Protein AF-A0A4R3MRM7-F1 (afdb_monomer_lite)

pLDDT: mean 86.13, std 12.61, range [32.09, 97.5]

Secondary structure (DSSP, 8-state):
-PPPPPPHHHHHHHHHHGGG----PPPHHHHHHHHHHHS-EEEPPTT-TTTHHHHHHHHHHHHHHGGGSSSPPPGGG--EEEEEE--STTTHHHHHHHTTT-TTPPEEEEEETTTTEEEES-HHHHHHHHHHH---HHHHHHT-HHHHHHHHHHHHHHHTT-

Organism: NCBI:txid682400

Foldseek 3Di:
DDDDDDDPVLVVLCVVPLVPDDFDADAPVVLVVVDVVQFDKDWDDCPDPVCVVVQLVLLVVLQVVCVPPPDGDDSVPWDKTKIWGDDDPSCVVLVVQCPVPDPDDTWMWIAGRPSRDIDIPRPLVVLVSLLNSGDHPCCSVVVDPSVSSNSVSVVVVVVVVD

Sequence (162 aa):
MKERKKNEYEVYLLNKYKNKISSNKKGISEILKYLELKFSLKEIDNHSTKYKRIVENTKMNALNCEKNKIKKKSYSELNIIPYEVIQDISSEKYYQSMISNSNNELIYIIIETHTEYIYCNCDMLLKELYVYQGITNFDIENATTNLFFYLRLVDELKKESF

Structure (mmCIF, N/CA/C/O backbone):
data_AF-A0A4R3MRM7-F1
#
_entry.id   AF-A0A4R3MRM7-F1
#
loop_
_atom_site.group_PDB
_atom_site.id
_atom_site.type_symbol
_atom_site.label_atom_id
_atom_site.label_alt_id
_atom_site.label_comp_id
_atom_site.label_asym_id
_atom_site.label_entity_id
_atom_site.label_seq_id
_atom_site.pdbx_PDB_ins_code
_atom_site.Cartn_x
_atom_site.Cartn_y
_atom_site.Cartn_z
_atom_site.occupancy
_atom_site.B_iso_or_equiv
_atom_site.auth_seq_id
_atom_site.auth_comp_id
_atom_site.auth_asym_id
_atom_site.auth_atom_id
_atom_site.pdbx_PDB_model_num
ATOM 1 N N . MET A 1 1 ? -4.794 8.414 30.855 1.00 41.59 1 MET A N 1
ATOM 2 C CA . MET A 1 1 ? -4.776 8.686 29.400 1.00 41.59 1 MET A CA 1
ATOM 3 C C . MET A 1 1 ? -6.135 9.280 29.039 1.00 41.59 1 MET A C 1
ATOM 5 O O . MET A 1 1 ? -7.127 8.628 29.325 1.00 41.59 1 MET A O 1
ATOM 9 N N . LYS A 1 2 ? -6.220 10.536 28.568 1.00 45.81 2 LYS A N 1
ATOM 10 C CA . LYS A 1 2 ? -7.512 11.156 28.202 1.00 45.81 2 LYS A CA 1
ATOM 11 C C . LYS A 1 2 ? -7.992 10.561 26.879 1.00 45.81 2 LYS A C 1
ATOM 13 O O . LYS A 1 2 ? -7.234 10.545 25.913 1.00 45.81 2 LYS A O 1
ATOM 18 N N . GLU A 1 3 ? -9.227 10.079 26.844 1.00 57.75 3 GLU A N 1
ATOM 19 C CA . GLU A 1 3 ? -9.846 9.545 25.634 1.00 57.75 3 GLU A CA 1
ATOM 20 C C . GLU A 1 3 ? -10.045 10.684 24.618 1.00 57.75 3 GLU A C 1
ATOM 22 O O . GLU A 1 3 ? -10.650 11.714 24.927 1.00 57.75 3 GLU A O 1
ATOM 27 N N . ARG A 1 4 ? -9.471 10.552 23.415 1.00 77.38 4 ARG A N 1
ATOM 28 C CA . ARG A 1 4 ? -9.629 11.554 22.352 1.00 77.38 4 ARG A CA 1
ATOM 29 C C . ARG A 1 4 ? -11.080 11.540 21.877 1.00 77.38 4 ARG A C 1
ATOM 31 O O . ARG A 1 4 ? -11.580 10.501 21.448 1.00 77.38 4 ARG A O 1
ATOM 38 N N . LYS A 1 5 ? -11.739 12.702 21.884 1.00 78.31 5 LYS A N 1
ATOM 39 C CA . LYS A 1 5 ? -13.073 12.851 21.291 1.00 78.31 5 LYS A CA 1
ATOM 40 C C . LYS A 1 5 ? -12.984 12.597 19.780 1.00 78.31 5 LYS A C 1
ATOM 42 O O . LYS A 1 5 ? -12.175 13.226 19.095 1.00 78.31 5 LYS A O 1
ATOM 47 N N . LYS A 1 6 ? -13.781 11.649 19.281 1.00 82.00 6 LYS A N 1
ATOM 48 C CA . LYS A 1 6 ? -13.869 11.326 17.849 1.00 82.00 6 LYS A CA 1
ATOM 49 C C . LYS A 1 6 ? -14.589 12.456 17.109 1.00 82.00 6 LYS A C 1
ATOM 51 O O . LYS A 1 6 ? -15.5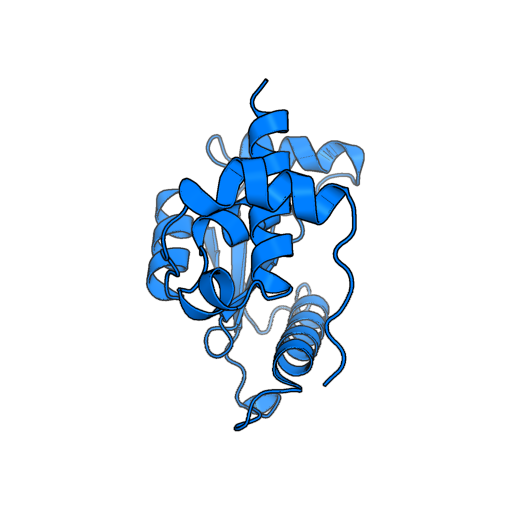27 13.034 17.661 1.00 82.00 6 LYS A O 1
ATOM 56 N N . ASN A 1 7 ? -14.149 12.779 15.894 1.00 89.88 7 ASN A N 1
ATOM 57 C CA . ASN A 1 7 ? -14.849 13.756 15.053 1.00 89.88 7 ASN A CA 1
ATOM 58 C C . ASN A 1 7 ? -16.075 13.119 14.365 1.00 89.88 7 ASN A C 1
ATOM 60 O O . ASN A 1 7 ? -16.236 11.897 14.366 1.00 89.88 7 ASN A O 1
ATOM 64 N N . GLU A 1 8 ? -16.952 13.940 13.786 1.00 93.62 8 GLU A N 1
ATOM 65 C CA . GLU A 1 8 ? -18.198 13.472 13.156 1.00 93.62 8 GLU A CA 1
ATOM 66 C C . GLU A 1 8 ? -17.950 12.465 12.025 1.00 93.62 8 GLU A C 1
ATOM 68 O O . GLU A 1 8 ? -18.666 11.469 11.905 1.00 93.62 8 GLU A O 1
ATOM 73 N N . TYR A 1 9 ? -16.890 12.669 11.240 1.00 92.81 9 TYR A N 1
ATOM 74 C CA . TYR A 1 9 ? -16.536 11.773 10.144 1.00 92.81 9 TYR A CA 1
ATOM 75 C C . TYR A 1 9 ? -16.044 10.407 10.645 1.00 92.81 9 TYR A C 1
ATOM 77 O O . TYR A 1 9 ? -16.416 9.367 10.107 1.00 92.81 9 TYR A O 1
ATOM 85 N N . GLU A 1 10 ? -15.274 10.374 11.730 1.00 93.81 10 GLU A N 1
ATOM 86 C CA . GLU A 1 10 ? -14.852 9.134 12.387 1.00 93.81 10 GLU A CA 1
ATOM 87 C C . GLU A 1 10 ? -16.048 8.339 12.929 1.00 93.81 10 GLU A C 1
ATOM 89 O O . GLU A 1 10 ? -16.086 7.114 12.800 1.00 93.81 10 GLU A O 1
ATOM 94 N N . VAL A 1 11 ? -17.046 9.024 13.498 1.00 94.38 11 VAL A N 1
ATOM 95 C CA . VAL A 1 11 ? -18.299 8.396 13.951 1.00 94.38 11 VAL A CA 1
ATOM 96 C C . VAL A 1 11 ? -19.073 7.813 12.767 1.00 94.38 11 VAL A C 1
ATOM 98 O O . VAL A 1 11 ? -19.509 6.661 12.828 1.00 94.38 11 VAL A O 1
ATOM 101 N N . TYR A 1 12 ? -19.190 8.565 11.669 1.00 95.81 12 TYR A N 1
ATOM 102 C CA . TYR A 1 12 ? -19.799 8.091 10.425 1.00 95.81 12 TYR A CA 1
ATOM 103 C C . TYR A 1 12 ? -19.135 6.807 9.908 1.00 95.81 12 TYR A C 1
ATOM 105 O O . TYR A 1 12 ? -19.824 5.818 9.640 1.00 95.81 12 TYR A O 1
ATOM 113 N N . LEU A 1 13 ? -17.801 6.796 9.810 1.00 95.88 13 LEU A N 1
ATOM 114 C CA . LEU A 1 13 ? -17.040 5.649 9.309 1.00 95.88 13 LEU A CA 1
ATOM 115 C C . LEU A 1 13 ? -17.262 4.397 10.169 1.00 95.88 13 LEU A C 1
ATOM 117 O O . LEU A 1 13 ? -17.506 3.317 9.627 1.00 95.88 13 LEU A O 1
ATOM 121 N N . LEU A 1 14 ? -17.229 4.532 11.500 1.00 94.56 14 LEU A N 1
ATOM 122 C CA . LEU A 1 14 ? -17.463 3.405 12.409 1.00 94.56 14 LEU A CA 1
ATOM 123 C C . LEU A 1 14 ? -18.866 2.823 12.235 1.00 94.56 14 LEU A C 1
ATOM 125 O O . LEU A 1 14 ? -19.000 1.612 12.060 1.00 94.56 14 LEU A O 1
ATOM 129 N N . ASN A 1 15 ? -19.894 3.673 12.218 1.00 94.75 15 ASN A N 1
ATOM 130 C CA . ASN A 1 15 ? -21.281 3.230 12.070 1.00 94.75 15 ASN A CA 1
ATOM 131 C C . ASN A 1 15 ? -21.519 2.538 10.722 1.00 94.75 15 ASN A C 1
ATOM 133 O O . ASN A 1 15 ? -22.224 1.532 10.646 1.00 94.75 15 ASN A O 1
ATOM 137 N N . LYS A 1 16 ? -20.913 3.054 9.647 1.00 95.19 16 LYS A N 1
ATOM 138 C CA . LYS A 1 16 ? -21.114 2.526 8.294 1.00 95.19 16 LYS A CA 1
ATOM 139 C C . LYS A 1 16 ? -20.396 1.196 8.057 1.00 95.19 16 LYS A C 1
ATOM 141 O O . LYS A 1 16 ? -20.937 0.351 7.329 1.00 95.19 16 LYS A O 1
ATOM 146 N N . TYR A 1 17 ? -19.202 1.020 8.632 1.00 94.69 17 TYR A N 1
ATOM 147 C CA . TYR A 1 17 ? -18.272 -0.036 8.222 1.00 94.69 17 TYR A CA 1
ATOM 148 C C . TYR A 1 17 ? -17.778 -0.977 9.320 1.00 94.69 17 TYR A C 1
ATOM 150 O O . TYR A 1 17 ? -17.467 -2.113 8.976 1.00 94.69 17 TYR A O 1
ATOM 158 N N . LYS A 1 18 ? -17.704 -0.580 10.601 1.00 88.56 18 LYS A N 1
ATOM 159 C CA . LYS A 1 18 ? -17.010 -1.379 11.638 1.00 88.56 18 LYS A CA 1
ATOM 160 C C . LYS A 1 18 ? -17.541 -2.814 11.736 1.00 88.56 18 LYS A C 1
ATOM 162 O O . LYS A 1 18 ? -16.761 -3.752 11.775 1.00 88.56 18 LYS A O 1
ATOM 167 N N . ASN A 1 19 ? -18.861 -2.983 11.693 1.00 90.06 19 ASN A N 1
ATOM 168 C CA . ASN A 1 19 ? -19.511 -4.297 11.802 1.00 90.06 19 ASN A CA 1
ATOM 169 C C . ASN A 1 19 ? -19.497 -5.106 10.490 1.00 90.06 19 ASN A C 1
ATOM 171 O O . ASN A 1 19 ? -20.042 -6.202 10.438 1.00 90.06 19 ASN A O 1
ATOM 175 N N . LYS A 1 20 ? -18.928 -4.551 9.414 1.00 90.88 20 LYS A N 1
ATOM 176 C CA . LYS A 1 20 ? -18.833 -5.173 8.083 1.00 90.88 20 LYS A CA 1
ATOM 177 C C . LYS A 1 20 ? -17.403 -5.565 7.722 1.00 90.88 20 LYS A C 1
ATOM 179 O O . LYS A 1 20 ? -17.167 -6.017 6.605 1.00 90.88 20 LYS A O 1
ATOM 184 N N . ILE A 1 21 ? -16.452 -5.328 8.620 1.00 91.19 21 ILE A N 1
ATOM 185 C CA . ILE A 1 21 ? -15.046 -5.655 8.419 1.00 91.19 21 ILE A CA 1
ATOM 186 C C . ILE A 1 21 ? -14.616 -6.694 9.450 1.00 91.19 21 ILE A C 1
ATOM 188 O O . ILE A 1 21 ? -15.078 -6.695 10.588 1.00 91.19 21 ILE A O 1
ATOM 192 N N . SER A 1 22 ? -13.711 -7.568 9.038 1.00 90.75 22 SER A N 1
ATOM 193 C CA . SER A 1 22 ? -13.008 -8.512 9.898 1.00 90.75 22 SER A CA 1
ATOM 194 C C . SER A 1 22 ? -11.511 -8.309 9.711 1.00 90.75 22 SER A C 1
ATOM 196 O O . SER A 1 22 ? -11.083 -7.800 8.671 1.00 90.75 22 SER A O 1
ATOM 198 N N . SER A 1 23 ? -10.707 -8.720 10.692 1.00 93.31 23 SER A N 1
ATOM 199 C CA . SER A 1 23 ? -9.257 -8.735 10.505 1.00 93.31 23 SER A CA 1
ATOM 200 C C . SER A 1 23 ? -8.898 -9.596 9.304 1.00 93.31 23 SER A C 1
ATOM 202 O O . SER A 1 23 ? -9.376 -10.718 9.147 1.00 93.31 23 SER A O 1
ATOM 204 N N . ASN A 1 24 ? -8.065 -9.031 8.447 1.00 92.00 24 ASN A N 1
ATOM 205 C CA . ASN A 1 24 ? -7.649 -9.615 7.179 1.00 92.00 24 ASN A CA 1
ATOM 206 C C . ASN A 1 24 ? -6.242 -9.140 6.796 1.00 92.00 24 ASN A C 1
ATOM 208 O O . ASN A 1 24 ? -5.926 -9.094 5.604 1.00 92.00 24 ASN A O 1
ATOM 212 N N . LYS A 1 25 ? -5.442 -8.737 7.798 1.00 95.00 25 LYS A N 1
ATOM 213 C CA . LYS A 1 25 ? -4.078 -8.248 7.606 1.00 95.00 25 LYS A CA 1
ATOM 214 C C . LYS A 1 25 ? -3.242 -9.315 6.897 1.00 95.00 25 LYS A C 1
ATOM 216 O O . LYS A 1 25 ? -3.032 -10.394 7.446 1.00 95.00 25 LYS A O 1
ATOM 221 N N . LYS A 1 26 ? -2.777 -8.982 5.699 1.00 95.25 26 LYS A N 1
ATOM 222 C CA . LYS A 1 26 ? -1.921 -9.809 4.851 1.00 95.25 26 LYS A CA 1
ATOM 223 C C . LYS A 1 26 ? -0.459 -9.461 5.059 1.00 95.25 26 LYS A C 1
ATOM 225 O O . LYS A 1 26 ? -0.117 -8.286 5.228 1.00 95.25 26 LYS A O 1
ATOM 230 N N . GLY A 1 27 ? 0.383 -10.485 4.995 1.00 92.38 27 GLY A N 1
ATOM 231 C CA . GLY A 1 27 ? 1.832 -10.328 5.027 1.00 92.38 27 GLY A CA 1
ATOM 232 C C . GLY A 1 27 ? 2.399 -9.877 3.680 1.00 92.38 27 GLY A C 1
ATOM 233 O O . GLY A 1 27 ? 1.729 -9.906 2.646 1.00 92.38 27 GLY A O 1
ATOM 234 N N . ILE A 1 28 ? 3.680 -9.510 3.673 1.00 92.25 28 ILE A N 1
ATOM 235 C CA . ILE A 1 28 ? 4.375 -9.030 2.469 1.00 92.25 28 ILE A CA 1
ATOM 236 C C . ILE A 1 28 ? 4.336 -10.040 1.320 1.00 92.25 28 ILE A C 1
ATOM 238 O O . ILE A 1 28 ? 4.080 -9.646 0.186 1.00 92.25 28 ILE A O 1
ATOM 242 N N . SER A 1 29 ? 4.509 -11.336 1.588 1.00 93.75 29 SER A N 1
ATOM 243 C CA . SER A 1 29 ? 4.476 -12.365 0.538 1.00 93.75 29 SER A CA 1
ATOM 244 C C . SER A 1 29 ? 3.134 -12.418 -0.201 1.00 93.75 29 SER A C 1
ATOM 246 O O . SER A 1 29 ? 3.096 -12.646 -1.406 1.00 93.75 29 SER A O 1
ATOM 248 N N . GLU A 1 30 ? 2.022 -12.173 0.495 1.00 96.31 30 GLU A N 1
ATOM 249 C CA . GLU A 1 30 ? 0.690 -12.126 -0.120 1.00 96.31 30 GLU A CA 1
ATOM 250 C C . GLU A 1 30 ? 0.479 -10.856 -0.951 1.00 96.31 30 GLU A C 1
ATOM 252 O O . GLU A 1 30 ? -0.252 -10.881 -1.941 1.00 96.31 30 GLU A O 1
ATOM 257 N N . ILE A 1 31 ? 1.113 -9.749 -0.556 1.00 95.31 31 ILE A N 1
ATOM 258 C CA . ILE A 1 31 ? 1.087 -8.477 -1.288 1.00 95.31 31 ILE A CA 1
ATOM 259 C C . ILE A 1 31 ? 1.929 -8.582 -2.559 1.00 95.31 31 ILE A C 1
ATOM 261 O O . ILE A 1 31 ? 1.473 -8.171 -3.620 1.00 95.31 31 ILE A O 1
ATOM 265 N N . LEU A 1 32 ? 3.120 -9.178 -2.476 1.00 94.44 32 LEU A N 1
ATOM 266 C CA . LEU A 1 32 ? 3.967 -9.435 -3.641 1.00 94.44 32 LEU A CA 1
ATOM 267 C C . LEU A 1 32 ? 3.248 -10.336 -4.645 1.00 94.44 32 LEU A C 1
ATOM 269 O O . LEU A 1 32 ? 3.093 -9.957 -5.801 1.00 94.44 32 LEU A O 1
ATOM 273 N N . LYS A 1 33 ? 2.678 -11.452 -4.176 1.00 96.31 33 LYS A N 1
ATOM 274 C CA . LYS A 1 33 ? 1.879 -12.346 -5.022 1.00 96.31 33 LYS A CA 1
ATOM 275 C C . LYS A 1 33 ? 0.687 -11.632 -5.663 1.00 96.31 33 LYS A C 1
ATOM 277 O O . LYS A 1 33 ? 0.357 -11.892 -6.814 1.00 96.31 33 LYS A O 1
ATOM 282 N N . TYR A 1 34 ? 0.020 -10.743 -4.928 1.00 96.56 34 TYR A N 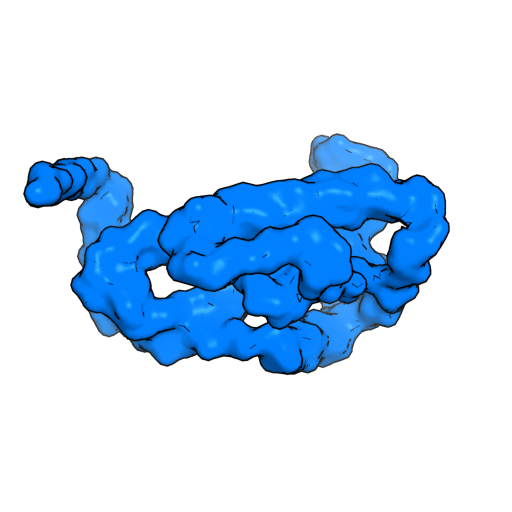1
ATOM 283 C CA . TYR A 1 34 ? -1.068 -9.934 -5.477 1.00 96.56 34 TYR A CA 1
ATOM 284 C C . TYR A 1 34 ? -0.599 -9.028 -6.613 1.00 96.56 34 TYR A C 1
ATOM 286 O O . TYR A 1 34 ? -1.248 -8.977 -7.654 1.00 96.56 34 TYR A O 1
ATOM 294 N N . LEU A 1 35 ? 0.526 -8.339 -6.421 1.00 96.62 35 LEU A N 1
ATOM 295 C CA . LEU A 1 35 ? 1.103 -7.456 -7.427 1.00 96.62 35 LEU A CA 1
ATOM 296 C C . LEU A 1 35 ? 1.534 -8.233 -8.677 1.0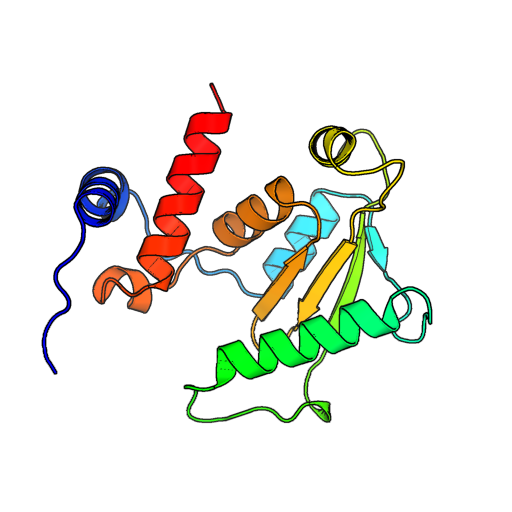0 96.62 35 LEU A C 1
ATOM 298 O O . LEU A 1 35 ? 1.193 -7.815 -9.776 1.00 96.62 35 LEU A O 1
ATOM 302 N N . GLU A 1 36 ? 2.204 -9.375 -8.511 1.00 95.75 36 GLU A N 1
ATOM 303 C CA . GLU A 1 36 ? 2.643 -10.249 -9.611 1.00 95.75 36 GLU A CA 1
ATOM 304 C C . GLU A 1 36 ? 1.472 -10.833 -10.412 1.00 95.75 36 GLU A C 1
ATOM 306 O O . GLU A 1 36 ? 1.559 -10.986 -11.626 1.00 95.75 36 GLU A O 1
ATOM 311 N N . LEU A 1 37 ? 0.358 -11.158 -9.746 1.00 96.88 37 LEU A N 1
ATOM 312 C CA . LEU A 1 37 ? -0.855 -11.632 -10.422 1.00 96.88 37 LEU A CA 1
ATOM 313 C C . LEU A 1 37 ? -1.594 -10.511 -11.155 1.00 96.88 37 LEU A C 1
ATOM 315 O O . LEU A 1 37 ? -2.337 -10.779 -12.098 1.00 96.88 37 LEU A O 1
ATOM 319 N N . LYS A 1 38 ? -1.456 -9.274 -10.676 1.00 96.75 38 LYS A N 1
ATOM 320 C CA . LYS A 1 38 ? -2.223 -8.130 -11.160 1.00 96.75 38 LYS A CA 1
ATOM 321 C C . LYS A 1 38 ? -1.516 -7.355 -12.266 1.00 96.75 38 LYS A C 1
ATOM 323 O O . LYS A 1 38 ? -2.205 -6.779 -13.101 1.00 96.75 38 LYS A O 1
ATOM 328 N N . PHE A 1 39 ? -0.187 -7.318 -12.253 1.00 97.50 39 PHE A N 1
ATOM 329 C CA . PHE A 1 39 ? 0.608 -6.455 -13.115 1.00 97.50 39 PHE A CA 1
ATOM 330 C C . PHE A 1 39 ? 1.809 -7.176 -13.711 1.00 97.50 39 PHE A C 1
ATOM 332 O O . PHE A 1 39 ? 2.447 -8.008 -13.068 1.00 97.50 39 PHE A O 1
ATOM 339 N N . SER A 1 40 ? 2.202 -6.730 -14.900 1.00 96.81 40 SER A N 1
ATOM 340 C CA . SER A 1 40 ? 3.557 -6.936 -15.399 1.00 96.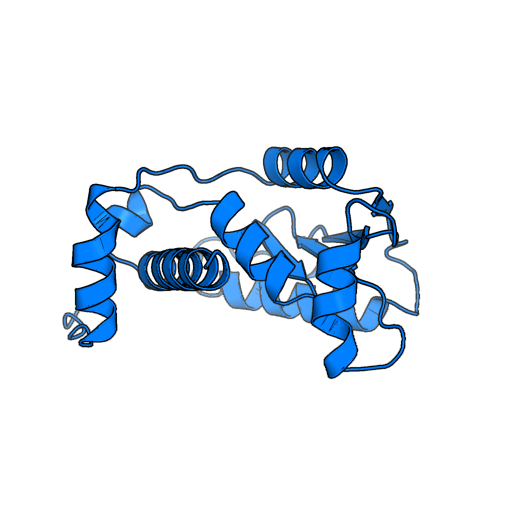81 40 SER A CA 1
ATOM 341 C C . SER A 1 40 ? 4.519 -6.043 -14.603 1.00 96.81 40 SER A C 1
ATOM 343 O O . SER A 1 40 ? 4.458 -4.814 -14.686 1.00 96.81 40 SER A O 1
ATOM 345 N N . LEU A 1 41 ? 5.401 -6.649 -13.807 1.00 95.31 41 LEU A N 1
ATOM 346 C CA . LEU A 1 41 ? 6.350 -5.932 -12.952 1.00 95.31 41 LEU A CA 1
ATOM 347 C C . LEU A 1 41 ? 7.776 -6.064 -13.471 1.00 95.31 41 LEU A C 1
ATOM 349 O O . LEU A 1 41 ? 8.197 -7.122 -13.938 1.00 95.31 41 LEU A O 1
ATOM 353 N N . LYS A 1 42 ? 8.548 -4.995 -13.304 1.00 92.62 42 LYS A N 1
ATOM 354 C CA . LYS A 1 42 ? 9.996 -5.002 -13.476 1.00 92.62 42 LYS A CA 1
ATOM 355 C C . LYS A 1 42 ? 10.644 -4.625 -12.155 1.00 92.62 42 LYS A C 1
ATOM 357 O O . LYS A 1 42 ? 10.462 -3.507 -11.681 1.00 92.62 42 LYS A O 1
ATOM 362 N N . GLU A 1 43 ? 11.404 -5.540 -11.563 1.00 91.19 43 GLU A N 1
ATOM 363 C CA . GLU A 1 43 ? 12.208 -5.208 -10.388 1.00 91.19 43 GLU A CA 1
ATOM 364 C C . GLU A 1 43 ? 13.232 -4.127 -10.755 1.00 91.19 43 GLU A C 1
ATOM 366 O O . GLU A 1 43 ? 13.887 -4.173 -11.804 1.00 91.19 43 GLU A O 1
ATOM 371 N N . ILE A 1 44 ? 13.316 -3.107 -9.910 1.00 86.38 44 ILE A N 1
ATOM 372 C CA . ILE A 1 44 ? 14.255 -2.010 -10.073 1.00 86.38 44 ILE A CA 1
ATOM 373 C C . ILE A 1 44 ? 15.556 -2.406 -9.380 1.00 86.38 44 ILE A C 1
ATOM 375 O O . ILE A 1 44 ? 15.562 -2.802 -8.219 1.00 86.38 44 ILE A O 1
ATOM 379 N N . ASP A 1 45 ? 16.679 -2.218 -10.070 1.00 80.75 45 ASP A N 1
ATOM 380 C CA . ASP A 1 45 ? 17.985 -2.339 -9.431 1.00 80.75 45 ASP A CA 1
ATOM 381 C C . ASP A 1 45 ? 18.104 -1.314 -8.290 1.00 80.75 45 ASP A C 1
ATOM 383 O O . ASP A 1 45 ? 18.046 -0.099 -8.510 1.00 80.75 45 ASP A O 1
ATOM 387 N N . ASN A 1 46 ? 18.307 -1.810 -7.069 1.00 64.88 46 ASN A N 1
ATOM 388 C CA . ASN A 1 46 ? 18.523 -1.013 -5.862 1.00 64.88 46 ASN A CA 1
ATOM 389 C C . ASN A 1 46 ? 19.747 -0.076 -5.960 1.00 64.88 46 ASN A C 1
ATOM 391 O O . ASN A 1 46 ? 19.852 0.879 -5.186 1.00 64.88 46 ASN A O 1
ATOM 395 N N . HIS A 1 47 ? 20.655 -0.311 -6.911 1.00 68.25 47 HIS A N 1
ATOM 396 C CA . HIS A 1 47 ? 21.799 0.552 -7.214 1.00 68.25 47 HIS A CA 1
ATOM 397 C C . HIS A 1 47 ? 21.519 1.590 -8.309 1.00 68.25 47 HIS A C 1
ATOM 399 O O . HIS A 1 47 ? 22.375 2.433 -8.594 1.00 68.25 47 HIS A O 1
ATOM 405 N N . SER A 1 48 ? 20.320 1.586 -8.896 1.00 73.12 48 SER A N 1
ATOM 406 C CA . SER A 1 48 ? 19.923 2.563 -9.903 1.00 73.12 48 SER A CA 1
ATOM 407 C C . SER A 1 48 ? 19.947 3.980 -9.333 1.00 73.12 48 SER A C 1
ATOM 409 O O . SER A 1 48 ? 19.197 4.341 -8.420 1.00 73.12 48 SER A O 1
ATOM 411 N N . THR A 1 49 ? 20.779 4.836 -9.925 1.00 71.88 49 THR A N 1
ATOM 412 C CA . THR A 1 49 ? 20.883 6.253 -9.551 1.00 71.88 49 THR A CA 1
ATOM 413 C C . THR A 1 49 ? 19.568 7.004 -9.755 1.00 71.88 49 THR A C 1
ATOM 415 O O . THR A 1 49 ? 19.291 7.946 -9.014 1.00 71.88 49 THR A O 1
ATOM 418 N N . LYS A 1 50 ? 18.727 6.545 -10.692 1.00 74.81 50 LYS A N 1
ATOM 419 C CA . LYS A 1 50 ? 17.398 7.105 -10.973 1.00 74.81 50 LYS A CA 1
ATOM 420 C C . LYS A 1 50 ? 16.461 7.010 -9.766 1.00 74.81 50 LYS A C 1
ATOM 422 O O . LYS A 1 50 ? 15.729 7.954 -9.491 1.00 74.81 50 LYS A O 1
ATOM 427 N N . TYR A 1 51 ? 16.502 5.894 -9.037 1.00 76.50 51 TYR A N 1
ATOM 428 C CA . TYR A 1 51 ? 15.558 5.606 -7.951 1.00 76.50 51 TYR A CA 1
ATOM 429 C C . TYR A 1 51 ? 16.168 5.769 -6.555 1.00 76.50 51 TYR A C 1
ATOM 431 O O . TYR A 1 51 ? 15.435 5.774 -5.567 1.00 76.50 51 TYR A O 1
ATOM 439 N N . LYS A 1 52 ? 17.489 5.980 -6.461 1.00 83.19 52 LYS A N 1
ATOM 440 C CA . LYS A 1 52 ? 18.231 6.112 -5.198 1.00 83.19 52 LYS A CA 1
ATOM 441 C C . LYS A 1 52 ? 17.563 7.060 -4.199 1.00 83.19 52 LYS A C 1
ATOM 443 O O . LYS A 1 52 ? 17.280 6.657 -3.077 1.00 83.19 52 LYS A O 1
ATOM 448 N N . ARG A 1 53 ? 17.249 8.293 -4.611 1.00 83.75 53 ARG A N 1
ATOM 449 C CA . ARG A 1 53 ? 16.632 9.296 -3.721 1.00 83.75 53 ARG A CA 1
ATOM 450 C C . ARG A 1 53 ? 15.262 8.853 -3.203 1.00 83.75 53 ARG A C 1
ATOM 452 O O . ARG A 1 53 ? 14.920 9.115 -2.054 1.00 83.75 53 ARG A O 1
ATOM 459 N N . ILE A 1 54 ? 14.474 8.198 -4.052 1.00 82.94 54 ILE A N 1
ATOM 460 C CA . ILE A 1 54 ? 13.131 7.729 -3.700 1.00 82.94 54 ILE A CA 1
ATOM 461 C C . ILE A 1 54 ? 13.251 6.586 -2.685 1.00 82.94 54 ILE A C 1
ATOM 463 O O . ILE A 1 54 ? 12.608 6.635 -1.641 1.00 82.94 54 ILE A O 1
ATOM 467 N N . VAL A 1 55 ? 14.149 5.627 -2.928 1.00 83.69 55 VAL A N 1
ATOM 468 C CA . VAL A 1 55 ? 14.448 4.529 -1.997 1.00 83.69 55 VAL A CA 1
ATOM 469 C C . VAL A 1 55 ? 14.940 5.055 -0.643 1.00 83.69 55 VAL A C 1
ATOM 471 O O . VAL A 1 55 ? 14.460 4.606 0.397 1.00 83.69 55 VAL A O 1
ATOM 474 N N . GLU A 1 56 ? 15.857 6.026 -0.629 1.00 85.94 56 GLU A N 1
ATOM 475 C CA . GLU A 1 56 ? 16.371 6.642 0.606 1.00 85.94 56 GLU A CA 1
ATOM 476 C C . GLU A 1 56 ? 15.257 7.339 1.405 1.00 85.94 56 GLU A C 1
ATOM 478 O O . GLU A 1 56 ? 15.126 7.125 2.614 1.00 85.94 56 GLU A O 1
ATOM 483 N N . ASN A 1 57 ? 14.393 8.103 0.730 1.00 84.75 57 ASN A N 1
ATOM 484 C CA . ASN A 1 57 ? 13.233 8.738 1.359 1.00 84.75 57 ASN A CA 1
ATOM 485 C C . ASN A 1 57 ? 12.255 7.702 1.931 1.00 84.75 57 ASN A C 1
ATOM 487 O O . ASN A 1 57 ? 11.787 7.850 3.062 1.00 84.75 57 ASN A O 1
ATOM 491 N N . THR A 1 58 ? 11.971 6.631 1.187 1.00 83.94 58 THR A N 1
ATOM 492 C CA . THR A 1 58 ? 11.101 5.545 1.650 1.00 83.94 58 THR A CA 1
ATOM 493 C C . THR A 1 58 ? 11.677 4.849 2.879 1.00 83.94 58 THR A C 1
ATOM 495 O O . THR A 1 58 ? 10.940 4.622 3.837 1.00 83.94 58 THR A O 1
ATOM 498 N N . LYS A 1 59 ? 12.989 4.589 2.921 1.00 85.06 59 LYS A N 1
ATOM 499 C CA . LYS A 1 59 ? 13.654 4.040 4.114 1.00 85.06 59 LYS A CA 1
ATOM 500 C C . LYS A 1 59 ? 13.480 4.947 5.331 1.00 85.06 59 LYS A C 1
ATOM 502 O O . LYS A 1 59 ? 13.123 4.471 6.407 1.00 85.06 59 LYS A O 1
ATOM 507 N N . MET A 1 60 ? 13.671 6.256 5.169 1.00 85.25 60 MET A N 1
ATOM 508 C CA . MET A 1 60 ? 13.462 7.215 6.260 1.00 85.25 60 MET A CA 1
ATOM 509 C C . MET A 1 60 ? 12.008 7.241 6.744 1.00 85.25 60 MET A C 1
ATOM 511 O O . MET A 1 60 ? 11.761 7.299 7.951 1.00 85.25 60 MET A O 1
ATOM 515 N N . ASN A 1 61 ? 11.044 7.154 5.826 1.00 84.94 61 ASN A N 1
ATOM 516 C CA . ASN A 1 61 ? 9.626 7.091 6.171 1.00 84.94 61 ASN A CA 1
ATOM 517 C C . ASN A 1 61 ? 9.273 5.800 6.917 1.00 84.94 61 ASN A C 1
ATOM 519 O O . ASN A 1 61 ? 8.617 5.876 7.955 1.00 84.94 61 ASN A O 1
ATOM 523 N N . ALA A 1 62 ? 9.777 4.650 6.463 1.00 84.69 62 ALA A N 1
ATOM 524 C CA . ALA A 1 62 ? 9.597 3.373 7.148 1.00 84.69 62 ALA A CA 1
ATOM 525 C C . ALA A 1 62 ? 10.130 3.440 8.592 1.00 84.69 62 ALA A C 1
ATOM 527 O O . ALA A 1 62 ? 9.395 3.150 9.533 1.00 84.69 62 ALA A O 1
ATOM 528 N N . LEU A 1 63 ? 11.352 3.949 8.806 1.00 84.31 63 LEU A N 1
ATOM 529 C CA . LEU A 1 63 ? 11.901 4.144 10.159 1.00 84.31 63 LEU A CA 1
ATOM 530 C C . LEU A 1 63 ? 11.043 5.071 11.029 1.00 84.31 63 LEU A C 1
ATOM 532 O O . LEU A 1 63 ? 10.895 4.844 12.232 1.00 84.31 63 LEU A O 1
ATOM 536 N N . ASN A 1 64 ? 10.487 6.130 10.438 1.00 80.56 64 ASN A N 1
ATOM 537 C CA . ASN A 1 64 ? 9.632 7.073 11.152 1.00 80.56 64 ASN A CA 1
ATOM 538 C C . ASN A 1 64 ? 8.305 6.439 11.590 1.00 80.56 64 ASN A C 1
ATOM 540 O O . ASN A 1 64 ? 7.841 6.738 12.691 1.00 80.56 64 ASN A O 1
ATOM 544 N N . CYS A 1 65 ? 7.725 5.548 10.782 1.00 74.88 65 CYS A N 1
ATOM 545 C CA . CYS A 1 65 ? 6.538 4.773 11.154 1.00 74.88 65 CYS A CA 1
ATOM 546 C C . CYS A 1 65 ? 6.812 3.826 12.336 1.00 74.88 65 CYS A C 1
ATOM 548 O O . CYS A 1 65 ? 5.946 3.621 13.185 1.00 74.88 65 CYS A O 1
ATOM 550 N N . GLU A 1 66 ? 8.045 3.332 12.464 1.00 71.62 66 GLU A N 1
ATOM 551 C CA . GLU A 1 66 ? 8.471 2.444 13.551 1.00 71.62 66 GLU A CA 1
ATOM 552 C C . GLU A 1 66 ? 8.845 3.169 14.857 1.00 71.62 66 GLU A C 1
ATOM 554 O O . GLU A 1 66 ? 9.183 2.515 15.847 1.00 71.62 66 GLU A O 1
ATOM 559 N N . LYS A 1 67 ? 8.794 4.512 14.911 1.00 58.03 67 LYS A N 1
ATOM 560 C CA . LYS A 1 67 ? 9.306 5.316 16.046 1.00 58.03 67 LYS A CA 1
ATOM 561 C C . LYS A 1 67 ? 8.759 4.914 17.421 1.00 58.03 67 LYS A C 1
ATOM 563 O O . LYS A 1 67 ? 9.463 5.126 18.413 1.00 58.03 67 LYS A O 1
ATOM 568 N N . ASN A 1 68 ? 7.568 4.316 17.468 1.00 55.53 68 ASN A N 1
ATOM 569 C CA . ASN A 1 68 ? 6.884 3.888 18.690 1.00 55.53 68 ASN A CA 1
ATOM 570 C C . ASN A 1 68 ? 6.957 2.372 18.961 1.00 55.53 68 ASN A C 1
ATOM 572 O O . ASN A 1 68 ? 6.342 1.907 19.919 1.00 55.53 68 ASN A O 1
ATOM 576 N N . LYS A 1 69 ? 7.675 1.583 18.149 1.00 65.31 69 LYS A N 1
ATOM 577 C CA . LYS A 1 69 ? 7.817 0.137 18.381 1.00 65.31 69 LYS A CA 1
ATOM 578 C C . LYS A 1 69 ? 8.949 -0.167 19.367 1.00 65.31 69 LYS A C 1
ATOM 580 O O . LYS A 1 69 ? 9.972 0.515 19.400 1.00 65.31 69 LYS A O 1
ATOM 585 N N . ILE A 1 70 ? 8.759 -1.231 20.154 1.00 56.56 70 ILE A N 1
ATOM 586 C CA . ILE A 1 70 ? 9.680 -1.682 21.216 1.00 56.56 70 ILE A CA 1
ATOM 587 C C . ILE A 1 70 ? 11.064 -2.039 20.649 1.00 56.56 70 ILE A C 1
ATOM 589 O O . ILE A 1 70 ? 12.080 -1.788 21.292 1.00 56.56 70 ILE A O 1
ATOM 593 N N . LYS A 1 71 ? 11.120 -2.581 19.425 1.00 64.25 71 LYS A N 1
ATOM 594 C CA . LYS A 1 71 ? 12.365 -2.930 18.733 1.00 64.25 71 LYS A CA 1
ATOM 595 C C . LYS A 1 71 ? 12.505 -2.094 17.466 1.00 64.25 71 LYS A C 1
ATOM 597 O O . LYS A 1 71 ? 11.889 -2.396 16.448 1.00 64.25 71 LYS A O 1
ATOM 602 N N . LYS A 1 72 ? 13.315 -1.039 17.541 1.00 67.06 72 LYS A N 1
ATOM 603 C CA . LYS A 1 72 ? 13.629 -0.187 16.390 1.00 67.06 72 LYS A CA 1
ATOM 604 C C . LYS A 1 72 ? 14.638 -0.882 15.490 1.00 67.06 72 LYS A C 1
ATOM 606 O O . LYS A 1 72 ? 15.626 -1.428 15.976 1.00 67.06 72 LYS A O 1
ATOM 611 N N . LYS A 1 73 ? 14.386 -0.834 14.187 1.00 71.81 73 LYS A N 1
ATOM 612 C CA . LYS A 1 73 ? 15.347 -1.245 13.167 1.00 71.81 73 LYS A CA 1
ATOM 613 C C . LYS A 1 73 ? 16.254 -0.082 12.797 1.00 71.81 73 LYS A C 1
ATOM 615 O O . LYS A 1 73 ? 15.829 1.071 12.802 1.00 71.81 73 LYS A O 1
ATOM 620 N N . SER A 1 74 ? 17.512 -0.388 12.519 1.00 78.19 74 SER A N 1
ATOM 621 C CA . SER A 1 74 ? 18.464 0.560 11.951 1.00 78.19 74 SER A CA 1
ATOM 622 C C . SER A 1 74 ? 18.257 0.684 10.441 1.00 78.19 74 SER A C 1
ATOM 624 O O . SER A 1 74 ? 17.732 -0.216 9.787 1.00 78.19 74 SER A O 1
ATOM 626 N N . TYR A 1 75 ? 18.698 1.803 9.869 1.00 79.62 75 TYR A N 1
ATOM 627 C CA . TYR A 1 75 ? 18.597 2.069 8.431 1.00 79.62 75 TYR A CA 1
ATOM 628 C C . TYR A 1 75 ? 19.218 0.959 7.565 1.00 79.62 75 TYR A C 1
ATOM 630 O O . TYR A 1 75 ? 18.692 0.620 6.506 1.00 79.62 75 TYR A O 1
ATOM 638 N N . SER A 1 76 ? 20.324 0.373 8.032 1.00 81.75 76 SER A N 1
ATOM 639 C CA . SER A 1 76 ? 21.034 -0.730 7.378 1.00 81.75 76 SER A CA 1
ATOM 640 C C . SER A 1 76 ? 20.307 -2.073 7.454 1.00 81.75 76 SER A C 1
ATOM 642 O O . SER A 1 76 ? 20.608 -2.958 6.665 1.00 81.75 76 SER A O 1
ATOM 644 N N . GLU A 1 77 ? 19.371 -2.242 8.392 1.00 83.38 77 GLU A N 1
ATOM 645 C CA . GLU A 1 77 ? 18.567 -3.464 8.524 1.00 83.38 77 GLU A CA 1
ATOM 646 C C . GLU A 1 77 ? 17.293 -3.435 7.670 1.00 83.38 77 GLU A C 1
ATOM 648 O O . GLU A 1 77 ? 16.594 -4.444 7.599 1.00 83.38 77 GLU A O 1
ATOM 653 N N . LEU A 1 78 ? 16.950 -2.298 7.056 1.00 85.50 78 LEU A N 1
ATOM 654 C CA . LEU A 1 78 ? 15.787 -2.216 6.177 1.00 85.50 78 LEU A CA 1
ATOM 655 C C . LEU A 1 78 ? 16.041 -2.956 4.867 1.00 85.50 78 LEU A C 1
ATOM 657 O O . LEU A 1 78 ? 17.050 -2.716 4.198 1.00 85.50 78 LEU A O 1
ATOM 661 N N . ASN A 1 79 ? 15.080 -3.788 4.474 1.00 88.00 79 ASN A N 1
ATOM 662 C CA . ASN A 1 79 ? 15.133 -4.537 3.231 1.00 88.00 79 ASN A CA 1
ATOM 663 C C . ASN A 1 79 ? 14.052 -4.022 2.279 1.00 88.00 79 ASN A C 1
ATOM 665 O O . ASN A 1 79 ? 12.857 -4.209 2.525 1.00 88.00 79 ASN A O 1
ATOM 669 N N . ILE A 1 80 ? 14.501 -3.350 1.219 1.00 88.12 80 ILE A N 1
ATOM 670 C CA . ILE A 1 80 ? 13.654 -2.665 0.245 1.00 88.12 80 ILE A CA 1
ATOM 671 C C . ILE A 1 80 ? 13.609 -3.460 -1.051 1.00 88.12 80 ILE A C 1
ATOM 673 O O . ILE A 1 80 ? 14.654 -3.807 -1.601 1.00 88.12 80 ILE A O 1
ATOM 677 N N . ILE A 1 81 ? 12.395 -3.656 -1.555 1.00 89.50 81 ILE A N 1
ATOM 678 C CA . ILE A 1 81 ? 12.135 -4.239 -2.865 1.00 89.50 81 ILE A CA 1
ATOM 679 C C . ILE A 1 81 ? 11.354 -3.213 -3.697 1.00 89.50 81 ILE A C 1
ATOM 681 O O . ILE A 1 81 ? 10.176 -2.962 -3.408 1.00 89.50 81 ILE A O 1
ATOM 685 N N . PRO A 1 82 ? 12.004 -2.560 -4.673 1.00 91.38 82 PRO A N 1
ATOM 686 C CA . PRO A 1 82 ? 11.354 -1.629 -5.575 1.00 91.38 82 PRO A CA 1
ATOM 687 C C . PRO A 1 82 ? 10.950 -2.305 -6.892 1.00 91.38 82 PRO A C 1
ATOM 689 O O . PRO A 1 82 ? 11.727 -3.026 -7.512 1.00 91.38 82 PRO A O 1
ATOM 692 N N . TYR A 1 83 ? 9.746 -1.998 -7.360 1.00 93.25 83 TYR A N 1
ATOM 693 C CA . TYR A 1 83 ? 9.207 -2.437 -8.642 1.00 93.25 83 TYR A CA 1
ATOM 694 C C . TYR A 1 83 ? 8.753 -1.246 -9.474 1.00 93.25 83 TYR A C 1
ATOM 696 O O . TYR A 1 83 ? 8.230 -0.266 -8.948 1.00 93.25 83 TYR A O 1
ATOM 704 N N . GLU A 1 84 ? 8.901 -1.367 -10.783 1.00 93.12 84 GLU A N 1
ATOM 705 C CA . GLU A 1 84 ? 8.230 -0.553 -11.787 1.00 93.12 84 GLU A CA 1
ATOM 706 C C . GLU A 1 84 ? 7.040 -1.348 -12.338 1.00 93.12 84 GLU A C 1
ATOM 708 O O . GLU A 1 84 ? 7.173 -2.531 -12.663 1.00 93.12 84 GLU A O 1
ATOM 713 N N . VAL A 1 85 ? 5.875 -0.708 -12.431 1.00 95.19 85 VAL A N 1
ATOM 714 C CA . VAL A 1 85 ? 4.686 -1.294 -13.061 1.00 95.19 85 VAL A CA 1
ATOM 715 C C . VAL A 1 85 ? 4.751 -0.991 -14.550 1.00 95.19 85 VAL A C 1
ATOM 717 O O . VAL A 1 85 ? 4.692 0.173 -14.947 1.00 95.19 85 VAL A O 1
ATOM 720 N N . ILE A 1 86 ? 4.866 -2.020 -15.386 1.00 94.88 86 ILE A N 1
ATOM 721 C CA . ILE A 1 86 ? 4.924 -1.853 -16.840 1.00 94.88 86 ILE A CA 1
ATOM 722 C C . ILE A 1 86 ? 3.564 -1.347 -17.333 1.00 94.88 86 ILE A C 1
ATOM 724 O O . ILE A 1 86 ? 2.517 -1.836 -16.905 1.00 94.88 86 ILE A O 1
ATOM 728 N N . GLN A 1 87 ? 3.576 -0.345 -18.217 1.00 93.62 87 GLN A N 1
ATOM 729 C CA . GLN A 1 87 ? 2.359 0.181 -18.829 1.00 93.62 87 GLN A CA 1
ATOM 730 C C . GLN A 1 87 ? 1.812 -0.817 -19.856 1.00 93.62 87 GLN A C 1
ATOM 732 O O . GLN A 1 87 ? 2.393 -1.015 -20.921 1.00 93.62 87 GLN A O 1
ATOM 737 N N . ASP A 1 88 ? 0.688 -1.438 -19.520 1.00 94.06 88 ASP A N 1
ATOM 738 C CA . ASP A 1 88 ? -0.059 -2.364 -20.362 1.00 94.06 88 ASP A CA 1
ATOM 739 C C . ASP A 1 88 ? -1.560 -2.280 -20.022 1.00 94.06 88 ASP A C 1
ATOM 741 O O . ASP A 1 88 ? -1.995 -1.422 -19.251 1.00 94.06 88 ASP A O 1
ATOM 745 N N . ILE A 1 89 ? -2.365 -3.178 -20.589 1.00 94.81 89 ILE A N 1
ATOM 746 C CA . ILE A 1 89 ? -3.822 -3.219 -20.386 1.00 94.81 89 ILE A CA 1
ATOM 747 C C . ILE A 1 89 ? -4.194 -3.359 -18.894 1.00 94.81 89 ILE A C 1
ATOM 749 O O . ILE A 1 89 ? -5.200 -2.808 -18.451 1.00 94.81 89 ILE A O 1
ATOM 753 N N . SER A 1 90 ? -3.394 -4.074 -18.096 1.00 95.38 90 SER A N 1
ATOM 754 C CA . SER A 1 90 ? -3.672 -4.308 -16.671 1.00 95.38 90 SER A CA 1
ATOM 755 C C . SER A 1 90 ? -3.425 -3.070 -15.803 1.00 95.38 90 SER A C 1
ATOM 757 O O . SER A 1 90 ? -4.077 -2.885 -14.769 1.00 95.38 90 SER A O 1
ATOM 759 N N . SER A 1 91 ? -2.508 -2.198 -16.233 1.00 94.94 91 SER A N 1
ATOM 760 C CA . SER A 1 91 ? -2.080 -1.008 -15.496 1.00 94.94 91 SER A CA 1
ATOM 761 C C . SER A 1 91 ? -2.609 0.310 -16.071 1.00 94.94 91 SER A C 1
ATOM 763 O O . SER A 1 91 ? -2.491 1.347 -15.413 1.00 94.94 91 SER A O 1
ATOM 765 N N . GLU A 1 92 ? -3.245 0.283 -17.246 1.00 93.06 92 GLU A N 1
ATOM 766 C CA . GLU A 1 92 ? -3.676 1.467 -17.996 1.00 93.06 92 GLU A CA 1
ATOM 767 C C . GLU A 1 92 ? -4.487 2.456 -17.152 1.00 93.06 92 GLU A C 1
ATOM 769 O O . GLU A 1 92 ? -4.173 3.645 -17.131 1.00 93.06 92 GLU A O 1
ATOM 774 N N . LYS A 1 93 ? -5.472 1.976 -16.382 1.00 91.94 93 LYS A N 1
ATOM 775 C CA . LYS A 1 93 ? -6.306 2.848 -15.537 1.00 91.94 93 LYS A CA 1
ATOM 776 C C . LYS A 1 93 ? -5.496 3.646 -14.506 1.00 91.94 93 LYS A C 1
ATOM 778 O O . LYS A 1 93 ? -5.842 4.782 -14.192 1.00 91.94 93 LYS A O 1
ATOM 783 N N . TYR A 1 94 ? -4.411 3.072 -13.984 1.00 93.12 94 TYR A N 1
ATOM 784 C CA . TYR A 1 94 ? -3.562 3.740 -12.997 1.00 93.12 94 TYR A CA 1
ATOM 785 C C . TYR A 1 94 ? -2.691 4.794 -13.674 1.00 93.12 94 TYR A C 1
ATOM 787 O O . TYR A 1 94 ? -2.592 5.910 -13.171 1.00 93.12 94 TYR A O 1
ATOM 795 N N . TYR A 1 95 ? -2.143 4.483 -14.851 1.00 91.88 95 TYR A N 1
ATOM 796 C CA . TYR A 1 95 ? -1.427 5.463 -15.667 1.00 91.88 95 TYR A CA 1
ATOM 797 C C . TYR A 1 95 ? -2.340 6.627 -16.065 1.00 91.88 95 TYR A C 1
ATOM 799 O O . TYR A 1 95 ? -1.963 7.781 -15.882 1.00 91.88 95 TYR A O 1
ATOM 807 N N . GLN A 1 96 ? -3.573 6.348 -16.500 1.00 89.44 96 GLN A N 1
ATOM 808 C CA . GLN A 1 96 ? -4.571 7.373 -16.822 1.00 89.44 96 GLN A CA 1
ATOM 809 C C . GLN A 1 96 ? -4.897 8.274 -15.625 1.00 89.44 96 GLN A C 1
ATOM 811 O O . GLN A 1 96 ? -4.993 9.489 -15.790 1.00 89.44 96 GLN A O 1
ATOM 816 N N . SER A 1 97 ? -4.980 7.710 -14.413 1.00 87.44 97 SER A N 1
ATOM 817 C CA . SER A 1 97 ? -5.204 8.487 -13.184 1.00 87.44 97 SER A CA 1
ATOM 818 C C . SER A 1 97 ? -4.072 9.475 -12.860 1.00 87.44 97 SER A C 1
ATOM 820 O O . SER A 1 97 ? -4.285 10.417 -12.102 1.00 87.44 97 SER A O 1
ATOM 822 N N . MET A 1 98 ? -2.881 9.287 -13.442 1.00 84.81 98 MET A N 1
ATOM 823 C CA . MET A 1 98 ? -1.721 10.159 -13.241 1.00 84.81 98 MET A CA 1
ATOM 824 C C . MET A 1 98 ? -1.553 11.235 -14.319 1.00 84.81 98 MET A C 1
ATOM 826 O O . MET A 1 98 ? -0.826 12.199 -14.085 1.00 84.81 98 MET A O 1
ATOM 830 N N . ILE A 1 99 ? -2.231 11.122 -15.472 1.00 69.19 99 ILE A N 1
ATOM 831 C CA . ILE A 1 99 ? -2.048 12.018 -16.636 1.00 69.19 99 ILE A CA 1
ATOM 832 C C . ILE A 1 99 ? -2.320 13.493 -16.289 1.00 69.19 99 ILE A C 1
ATOM 834 O O . ILE A 1 99 ? -1.736 14.386 -16.899 1.00 69.19 99 ILE A O 1
ATOM 838 N N . SER A 1 100 ? -3.150 13.779 -15.280 1.00 62.69 100 SER A N 1
ATOM 839 C CA . SER A 1 100 ? -3.396 15.152 -14.823 1.00 62.69 100 SER A CA 1
ATOM 840 C C . SER A 1 100 ? -2.205 15.800 -14.107 1.00 62.69 100 SER A C 1
ATOM 842 O O . SER A 1 100 ? -2.193 17.021 -13.962 1.00 62.69 100 SER A O 1
ATOM 844 N N . ASN A 1 101 ? -1.227 15.014 -13.643 1.00 57.00 101 ASN A N 1
ATOM 845 C CA . ASN A 1 101 ? -0.199 15.474 -12.708 1.00 57.00 101 ASN A CA 1
ATOM 846 C C . ASN A 1 101 ? 1.203 15.609 -13.325 1.00 57.00 101 ASN A C 1
ATOM 848 O O . ASN A 1 101 ? 1.991 16.393 -12.798 1.00 57.00 101 ASN A O 1
ATOM 852 N N . SER A 1 102 ? 1.512 14.932 -14.438 1.00 53.47 102 SER A N 1
ATOM 853 C CA . SER A 1 102 ? 2.764 15.125 -15.194 1.00 53.47 102 SER A CA 1
ATOM 854 C C . SER A 1 102 ? 2.841 14.239 -16.447 1.00 53.47 102 SER A C 1
ATOM 856 O O . SER A 1 102 ? 2.253 13.162 -16.526 1.00 53.47 102 SER A O 1
ATOM 858 N N . ASN A 1 103 ? 3.602 14.694 -17.449 1.00 51.84 103 ASN A N 1
ATOM 859 C CA . ASN A 1 103 ? 3.886 13.925 -18.661 1.00 51.84 103 ASN A CA 1
ATOM 860 C C . ASN A 1 103 ? 4.770 12.707 -18.336 1.00 51.84 103 ASN A C 1
ATOM 862 O O . ASN A 1 103 ? 5.936 12.873 -17.981 1.00 51.84 103 ASN A O 1
ATOM 866 N N . ASN A 1 104 ? 4.248 11.500 -18.571 1.00 56.09 104 ASN A N 1
ATOM 867 C CA . ASN A 1 104 ? 5.003 10.241 -18.646 1.00 56.09 104 ASN A CA 1
ATOM 868 C C . ASN A 1 104 ? 5.738 9.811 -17.361 1.00 56.09 104 ASN A C 1
ATOM 870 O O . ASN A 1 104 ? 6.848 9.274 -17.430 1.00 56.09 104 ASN A O 1
ATOM 874 N N . GLU A 1 105 ? 5.143 10.011 -16.184 1.00 75.00 105 GLU A N 1
ATOM 875 C CA . GLU A 1 105 ? 5.679 9.397 -14.967 1.00 75.00 105 GLU A CA 1
ATOM 876 C C . GLU A 1 105 ? 5.408 7.888 -14.934 1.00 75.00 105 GLU A C 1
ATOM 878 O O . GLU A 1 105 ? 4.277 7.427 -15.073 1.00 75.00 105 GLU A O 1
ATOM 883 N N . LEU A 1 106 ? 6.477 7.115 -14.742 1.00 87.25 106 LEU A N 1
ATOM 884 C CA . LEU A 1 106 ? 6.399 5.677 -14.498 1.00 87.25 106 LEU A CA 1
ATOM 885 C C . LEU A 1 106 ? 5.799 5.429 -13.117 1.00 87.25 106 LEU A C 1
ATOM 887 O O . LEU A 1 106 ? 6.157 6.108 -12.150 1.00 87.25 106 LEU A O 1
ATOM 891 N N . ILE A 1 107 ? 4.953 4.410 -13.006 1.00 92.06 107 ILE A N 1
ATOM 892 C CA . ILE A 1 107 ? 4.452 3.957 -11.710 1.00 92.06 107 ILE A CA 1
ATOM 893 C C . ILE A 1 107 ? 5.504 3.062 -11.064 1.00 92.06 107 ILE A C 1
ATOM 895 O O . ILE A 1 107 ? 5.931 2.066 -11.649 1.00 92.06 107 ILE A O 1
ATOM 899 N N . TYR A 1 108 ? 5.887 3.386 -9.833 1.00 91.50 108 TYR A N 1
ATOM 900 C CA . TYR A 1 108 ? 6.770 2.558 -9.025 1.00 91.50 108 TYR A CA 1
ATOM 901 C C . TYR A 1 108 ? 6.143 2.225 -7.671 1.00 91.50 108 TYR A C 1
ATOM 903 O O . TYR A 1 108 ? 5.358 2.988 -7.103 1.00 91.50 108 TYR A O 1
ATOM 911 N N . ILE A 1 109 ? 6.514 1.062 -7.146 1.00 94.06 109 ILE A N 1
ATOM 912 C CA . ILE A 1 109 ? 6.084 0.532 -5.857 1.00 94.06 109 ILE A CA 1
ATOM 913 C C . ILE A 1 109 ? 7.344 0.198 -5.070 1.00 94.06 109 ILE A C 1
ATOM 915 O O . ILE A 1 109 ? 8.231 -0.473 -5.580 1.00 94.06 109 ILE A O 1
ATOM 919 N N . ILE A 1 110 ? 7.435 0.661 -3.830 1.00 91.81 110 ILE A N 1
ATOM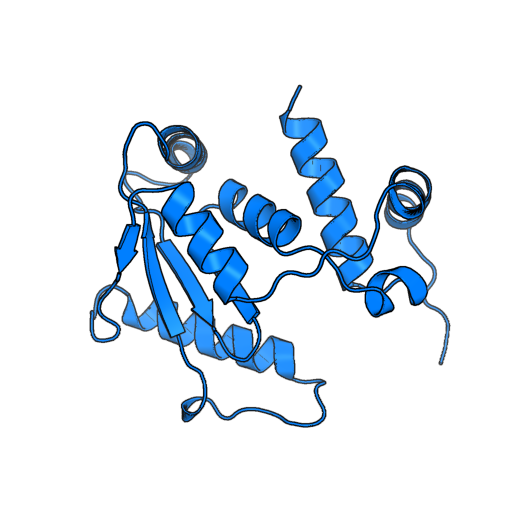 920 C CA . ILE A 1 110 ? 8.556 0.378 -2.938 1.00 91.81 110 ILE A CA 1
ATOM 921 C C . ILE A 1 110 ? 8.004 -0.286 -1.688 1.00 91.81 110 ILE A C 1
ATOM 923 O O . ILE A 1 110 ? 7.173 0.294 -0.986 1.00 91.81 110 ILE A O 1
ATOM 927 N N . ILE A 1 111 ? 8.479 -1.497 -1.414 1.00 92.00 111 ILE A N 1
ATOM 928 C CA . ILE A 1 111 ? 8.052 -2.295 -0.268 1.00 92.00 111 ILE A CA 1
ATOM 929 C C . ILE A 1 111 ? 9.239 -2.462 0.670 1.00 92.00 111 ILE A C 1
ATOM 931 O O . ILE A 1 111 ? 10.288 -2.959 0.267 1.00 92.00 111 ILE A O 1
ATOM 935 N N . GLU A 1 112 ? 9.070 -2.066 1.929 1.00 90.69 112 GLU A N 1
ATOM 936 C CA . GLU A 1 112 ? 9.989 -2.431 3.001 1.00 90.69 112 GLU A CA 1
ATOM 937 C C . GLU A 1 112 ? 9.451 -3.674 3.712 1.00 90.69 112 GLU A C 1
ATOM 939 O O . GLU A 1 112 ? 8.371 -3.674 4.307 1.00 90.69 112 GLU A O 1
ATOM 944 N N . THR A 1 113 ? 10.202 -4.764 3.602 1.00 88.44 113 THR A N 1
ATOM 945 C CA . THR A 1 113 ? 9.699 -6.101 3.939 1.00 88.44 113 THR A CA 1
ATOM 946 C C . THR A 1 113 ? 9.624 -6.394 5.437 1.00 88.44 113 THR A C 1
ATOM 948 O O . THR A 1 113 ? 8.878 -7.284 5.833 1.00 88.44 113 THR A O 1
ATOM 951 N N . HIS A 1 114 ? 10.354 -5.666 6.287 1.00 85.12 114 HIS A N 1
ATOM 952 C CA . HIS A 1 114 ? 10.379 -5.926 7.731 1.00 85.12 114 HIS A CA 1
ATOM 953 C C . HIS A 1 114 ? 9.301 -5.164 8.514 1.00 85.12 114 HIS A C 1
ATOM 955 O O . HIS A 1 114 ? 8.781 -5.655 9.513 1.00 85.12 114 HIS A O 1
ATOM 961 N N . THR A 1 115 ? 9.002 -3.944 8.091 1.00 82.75 115 THR A N 1
ATOM 962 C CA . THR A 1 115 ? 8.037 -3.004 8.680 1.00 82.75 115 THR A CA 1
ATOM 963 C C . THR A 1 115 ? 6.692 -3.060 7.972 1.00 82.75 115 THR A C 1
ATOM 965 O O . THR A 1 115 ? 5.720 -2.482 8.456 1.00 82.75 115 THR A O 1
ATOM 968 N N . GLU A 1 116 ? 6.638 -3.769 6.842 1.00 87.12 116 GLU A N 1
ATOM 969 C CA . GLU A 1 116 ? 5.487 -3.867 5.948 1.00 87.12 116 GLU A CA 1
ATOM 970 C C . GLU A 1 116 ? 5.058 -2.518 5.356 1.00 87.12 116 GLU A C 1
ATOM 972 O O . GLU A 1 116 ? 3.904 -2.344 4.946 1.00 87.12 116 GLU A O 1
ATOM 977 N N . TYR A 1 117 ? 5.981 -1.552 5.331 1.00 89.00 117 TYR A N 1
ATOM 978 C CA . TYR A 1 117 ? 5.752 -0.236 4.761 1.00 89.00 117 TYR A CA 1
ATOM 979 C C . TYR A 1 117 ? 5.686 -0.330 3.237 1.00 89.00 117 TYR A C 1
ATOM 981 O O . TYR A 1 117 ? 6.564 -0.906 2.596 1.00 89.00 117 TYR A O 1
ATOM 989 N N . ILE A 1 118 ? 4.650 0.269 2.658 1.00 92.25 118 ILE A N 1
ATOM 990 C CA . ILE A 1 118 ? 4.412 0.298 1.216 1.00 92.25 118 ILE A CA 1
ATOM 991 C C . ILE A 1 118 ? 4.332 1.753 0.785 1.00 92.25 118 ILE A C 1
ATOM 993 O O . ILE A 1 118 ? 3.627 2.553 1.401 1.00 92.25 118 ILE A O 1
ATOM 997 N N . TYR A 1 119 ? 5.033 2.081 -0.291 1.00 91.62 119 TYR A N 1
ATOM 998 C CA . TYR A 1 119 ? 4.929 3.360 -0.971 1.00 91.62 119 TYR A CA 1
ATOM 999 C C . TYR A 1 119 ? 4.693 3.146 -2.462 1.00 91.62 119 TYR A C 1
ATOM 1001 O O . TYR A 1 119 ? 5.249 2.230 -3.062 1.00 91.62 119 TYR A O 1
ATOM 1009 N N . CYS A 1 120 ? 3.875 4.004 -3.059 1.00 92.69 120 CYS A N 1
ATOM 1010 C CA . CYS A 1 120 ? 3.631 4.058 -4.491 1.00 92.69 120 CYS A CA 1
ATOM 1011 C C . CYS A 1 120 ? 3.349 5.513 -4.874 1.00 92.69 120 CYS A C 1
ATOM 1013 O O . CYS A 1 120 ? 2.737 6.240 -4.092 1.00 92.69 120 CYS A O 1
ATOM 1015 N N . ASN A 1 121 ? 3.811 5.948 -6.047 1.00 90.75 121 ASN A N 1
ATOM 1016 C CA . ASN A 1 121 ? 3.539 7.295 -6.563 1.00 90.75 121 ASN A CA 1
ATOM 1017 C C . ASN A 1 121 ? 2.178 7.439 -7.255 1.00 90.75 121 ASN A C 1
ATOM 1019 O O . ASN A 1 121 ? 1.766 8.556 -7.544 1.00 90.75 121 ASN A O 1
ATOM 1023 N N . CYS A 1 122 ? 1.471 6.336 -7.504 1.00 92.38 122 CYS A N 1
ATOM 1024 C CA . CYS A 1 122 ? 0.083 6.369 -7.942 1.00 92.38 122 CYS A CA 1
ATOM 1025 C C . CYS A 1 122 ? -0.835 6.304 -6.715 1.00 92.38 122 CYS A C 1
ATOM 1027 O O . CYS A 1 122 ? -0.963 5.249 -6.089 1.00 92.38 122 CYS A O 1
ATOM 1029 N N . ASP A 1 123 ? -1.503 7.414 -6.391 1.00 91.31 123 ASP A N 1
ATOM 1030 C CA . ASP A 1 123 ? -2.404 7.501 -5.234 1.00 91.31 123 ASP A CA 1
ATOM 1031 C C . ASP A 1 123 ? -3.510 6.442 -5.287 1.00 91.31 123 ASP A C 1
ATOM 1033 O O . ASP A 1 123 ? -3.769 5.767 -4.291 1.00 91.31 123 ASP A O 1
ATOM 1037 N N . MET A 1 124 ? -4.126 6.244 -6.456 1.00 92.88 124 MET A N 1
ATOM 1038 C CA . MET A 1 124 ? -5.174 5.238 -6.643 1.00 92.88 124 MET A CA 1
ATOM 1039 C C . MET A 1 124 ? -4.667 3.831 -6.289 1.00 92.88 124 MET A C 1
ATOM 1041 O O . MET A 1 124 ? -5.315 3.105 -5.532 1.00 92.88 124 MET A O 1
ATOM 1045 N N . LEU A 1 125 ? -3.483 3.457 -6.786 1.00 95.19 125 LEU A N 1
ATOM 1046 C CA . LEU A 1 125 ? -2.880 2.159 -6.491 1.00 95.19 125 LEU A CA 1
ATOM 1047 C C . LEU A 1 125 ? -2.463 2.049 -5.020 1.00 95.19 125 LEU A C 1
ATOM 1049 O O . LEU A 1 125 ? -2.693 1.017 -4.395 1.00 95.19 125 LEU A O 1
ATOM 1053 N N . LEU A 1 126 ? -1.902 3.110 -4.436 1.00 94.94 126 LEU A N 1
ATOM 1054 C CA . LEU A 1 126 ? -1.489 3.119 -3.034 1.00 94.94 126 LEU A CA 1
ATOM 1055 C C . LEU A 1 126 ? -2.675 2.881 -2.088 1.00 94.94 126 LEU A C 1
ATOM 1057 O O . LEU A 1 126 ? -2.577 2.065 -1.168 1.00 94.94 126 LEU A O 1
ATOM 1061 N N . LYS A 1 127 ? -3.813 3.549 -2.326 1.00 95.12 127 LYS A N 1
ATOM 1062 C CA . LYS A 1 127 ? -5.047 3.327 -1.554 1.00 95.12 127 LYS A CA 1
ATOM 1063 C C . LYS A 1 127 ? -5.514 1.877 -1.667 1.00 95.12 127 LYS A C 1
ATOM 1065 O O . LYS A 1 127 ? -5.849 1.258 -0.656 1.00 95.12 127 LYS A O 1
ATOM 1070 N N . GLU A 1 128 ? -5.509 1.333 -2.882 1.00 95.75 128 GLU A N 1
ATOM 1071 C CA . GLU A 1 128 ? -5.901 -0.050 -3.142 1.00 95.75 128 GLU A CA 1
ATOM 1072 C C . GLU A 1 128 ? -4.995 -1.045 -2.404 1.00 95.75 128 GLU A C 1
ATOM 1074 O O . GLU A 1 128 ? -5.495 -1.981 -1.782 1.00 95.75 128 GLU A O 1
ATOM 1079 N N . LEU A 1 129 ? -3.678 -0.811 -2.395 1.00 96.00 129 LEU A N 1
ATOM 1080 C CA . LEU A 1 129 ? -2.717 -1.662 -1.693 1.00 96.00 129 LEU A CA 1
ATOM 1081 C C . LEU A 1 129 ? -2.913 -1.639 -0.178 1.00 96.00 129 LEU A C 1
ATOM 1083 O O . LEU A 1 129 ? -2.874 -2.700 0.442 1.00 96.00 129 LEU A O 1
ATOM 1087 N N . TYR A 1 130 ? -3.188 -0.481 0.427 1.00 94.88 130 TYR A N 1
ATOM 1088 C CA . TYR A 1 130 ? -3.495 -0.417 1.859 1.00 94.88 130 TYR A CA 1
ATOM 1089 C C . TYR A 1 130 ? -4.800 -1.138 2.213 1.00 94.88 130 TYR A C 1
ATOM 1091 O O . TYR A 1 130 ? -4.866 -1.824 3.234 1.00 94.88 130 TYR A O 1
ATOM 1099 N N . VAL A 1 131 ? -5.832 -1.031 1.372 1.00 95.38 131 VAL A N 1
ATOM 1100 C CA . VAL A 1 131 ? -7.086 -1.767 1.590 1.00 95.38 131 VAL A CA 1
ATOM 1101 C C . VAL A 1 131 ? -6.889 -3.271 1.382 1.00 95.38 131 VAL A C 1
ATOM 1103 O O . VAL A 1 131 ? -7.393 -4.063 2.178 1.00 95.38 131 VAL A O 1
ATOM 1106 N N . TYR A 1 132 ? -6.113 -3.680 0.374 1.00 95.62 132 TYR A N 1
ATOM 1107 C CA . TYR A 1 132 ? -5.779 -5.084 0.137 1.00 95.62 132 TYR A CA 1
ATOM 1108 C C . TYR A 1 132 ? -4.950 -5.683 1.279 1.00 95.62 132 TYR A C 1
ATOM 1110 O O . TYR A 1 132 ? -5.261 -6.788 1.739 1.00 95.62 132 TYR A O 1
ATOM 1118 N N . GLN A 1 133 ? -3.933 -4.954 1.759 1.00 95.31 133 GLN A N 1
ATOM 1119 C CA . GLN A 1 133 ? -3.106 -5.349 2.900 1.00 95.31 133 GLN A CA 1
ATOM 1120 C C . GLN A 1 133 ? -3.964 -5.568 4.144 1.00 95.31 133 GLN A C 1
ATOM 1122 O O . GLN A 1 133 ? -3.659 -6.454 4.932 1.00 95.31 133 GLN A O 1
ATOM 1127 N N . GLY A 1 134 ? -5.056 -4.821 4.299 1.00 95.06 134 GLY A N 1
ATOM 1128 C CA . GLY A 1 134 ? -6.031 -5.072 5.345 1.00 95.06 134 GLY A CA 1
ATOM 1129 C C . GLY A 1 134 ? -5.606 -4.544 6.710 1.00 95.06 134 GLY A C 1
ATOM 1130 O O . GLY A 1 134 ? -4.664 -3.762 6.855 1.00 95.06 134 GLY A O 1
ATOM 1131 N N . ILE A 1 135 ? -6.336 -4.979 7.731 1.00 95.31 135 ILE A N 1
ATOM 1132 C CA . ILE A 1 135 ? -6.233 -4.441 9.088 1.00 95.31 135 ILE A CA 1
ATOM 1133 C C . ILE A 1 135 ? -6.206 -5.548 10.143 1.00 95.31 135 ILE A C 1
ATOM 1135 O O . ILE A 1 135 ? -6.707 -6.650 9.912 1.00 95.31 135 ILE A O 1
ATOM 1139 N N . THR A 1 136 ? -5.590 -5.266 11.294 1.00 94.62 136 THR A N 1
ATOM 1140 C CA . THR A 1 136 ? -5.458 -6.221 12.402 1.00 94.62 136 THR A CA 1
ATOM 1141 C C . THR A 1 136 ? -6.671 -6.196 13.336 1.00 94.62 136 THR A C 1
ATOM 1143 O O . THR A 1 136 ? -7.361 -5.181 13.452 1.00 94.62 136 THR A O 1
ATOM 1146 N N . ASN A 1 137 ? -6.893 -7.288 14.076 1.00 95.25 137 ASN A N 1
ATOM 1147 C CA . ASN A 1 137 ? -7.892 -7.323 15.156 1.00 95.25 137 ASN A CA 1
ATOM 1148 C C . ASN A 1 137 ? -7.628 -6.237 16.207 1.00 95.25 137 ASN A C 1
ATOM 1150 O O . ASN A 1 137 ? -8.559 -5.555 16.630 1.00 95.25 137 ASN A O 1
ATOM 1154 N N . PHE A 1 138 ? -6.358 -6.023 16.567 1.00 93.56 138 PHE A N 1
ATOM 1155 C CA . PHE A 1 138 ? -5.970 -5.002 17.536 1.00 93.56 138 PHE A CA 1
ATOM 1156 C C . PHE A 1 138 ? -6.464 -3.611 17.121 1.00 93.56 138 PHE A C 1
ATOM 1158 O O . PHE A 1 138 ? -7.042 -2.895 17.939 1.00 93.56 138 PHE A O 1
ATOM 1165 N N . ASP A 1 139 ? -6.287 -3.238 15.852 1.00 93.94 139 ASP A N 1
ATOM 1166 C CA . ASP A 1 139 ? -6.727 -1.936 15.349 1.00 93.94 139 ASP A CA 1
ATOM 1167 C C . ASP A 1 139 ? -8.258 -1.781 15.385 1.00 93.94 139 ASP A C 1
ATOM 1169 O O . ASP A 1 139 ? -8.761 -0.707 15.729 1.00 93.94 139 ASP A O 1
ATOM 1173 N N . ILE A 1 140 ? -9.000 -2.851 15.070 1.00 93.94 140 ILE A N 1
ATOM 1174 C CA . ILE A 1 140 ? -10.473 -2.877 15.081 1.00 93.94 140 ILE A CA 1
ATOM 1175 C C . ILE A 1 140 ? -11.020 -2.722 16.506 1.00 93.94 140 ILE A C 1
ATOM 1177 O O . ILE A 1 140 ? -11.918 -1.906 16.749 1.00 93.94 140 ILE A O 1
ATOM 1181 N N . GLU A 1 141 ? -10.490 -3.507 17.444 1.00 93.38 141 GLU A N 1
ATOM 1182 C CA . GLU A 1 141 ? -10.936 -3.539 18.839 1.00 93.38 141 GLU A CA 1
ATOM 1183 C C . GLU A 1 141 ? -10.623 -2.222 19.552 1.00 93.38 141 GLU A C 1
ATOM 1185 O O . GLU A 1 141 ? -11.484 -1.665 20.233 1.00 93.38 141 GLU A O 1
ATOM 1190 N N . ASN A 1 142 ? -9.427 -1.674 19.319 1.00 92.19 142 ASN A N 1
ATOM 1191 C CA . ASN A 1 142 ? -8.941 -0.474 20.001 1.00 92.19 142 ASN A CA 1
ATOM 1192 C C . ASN A 1 142 ? -9.263 0.832 19.262 1.00 92.19 142 ASN A C 1
ATOM 1194 O O . ASN A 1 142 ? -8.913 1.909 19.744 1.00 92.19 142 ASN A O 1
ATOM 1198 N N . ALA A 1 143 ? -9.922 0.759 18.100 1.00 91.31 143 ALA A N 1
ATOM 1199 C CA . ALA A 1 143 ? -10.230 1.907 17.249 1.00 91.31 143 ALA A CA 1
ATOM 1200 C C . ALA A 1 143 ? -9.020 2.836 17.040 1.00 91.31 143 ALA A C 1
ATOM 1202 O O . ALA A 1 143 ? -9.083 4.044 17.288 1.00 91.31 143 ALA A O 1
ATOM 1203 N N . THR A 1 144 ? -7.896 2.252 16.622 1.00 91.75 144 THR A N 1
ATOM 1204 C CA . THR A 1 144 ? -6.639 2.983 16.425 1.00 91.75 144 THR A CA 1
ATOM 1205 C C . THR A 1 144 ? -6.740 3.954 15.244 1.00 91.75 144 THR A C 1
ATOM 1207 O O . THR A 1 144 ? -7.667 3.909 14.433 1.00 91.75 144 THR A O 1
ATOM 1210 N N . THR A 1 145 ? -5.750 4.835 15.090 1.00 89.75 145 THR A N 1
ATOM 1211 C CA . THR A 1 145 ? -5.636 5.687 13.893 1.00 89.75 145 THR A CA 1
ATOM 1212 C C . THR A 1 145 ? -5.558 4.873 12.600 1.00 89.75 145 THR A C 1
ATOM 1214 O O . THR A 1 145 ? -6.067 5.327 11.577 1.00 89.75 145 THR A O 1
ATOM 1217 N N . ASN A 1 146 ? -4.999 3.659 12.647 1.00 91.31 146 ASN A N 1
ATOM 1218 C CA . ASN A 1 146 ? -4.946 2.756 11.496 1.00 91.31 146 ASN A CA 1
ATOM 1219 C C . ASN A 1 146 ? -6.345 2.289 11.080 1.00 91.31 146 ASN A C 1
ATOM 1221 O O . ASN A 1 146 ? -6.618 2.214 9.885 1.00 91.31 146 ASN A O 1
ATOM 1225 N N . LEU A 1 147 ? -7.255 2.054 12.038 1.00 94.56 147 LEU A N 1
ATOM 1226 C CA . LEU A 1 147 ? -8.656 1.759 11.727 1.00 94.56 147 LEU A CA 1
ATOM 1227 C C . LEU A 1 147 ? -9.314 2.901 10.970 1.00 94.56 147 LEU A C 1
ATOM 1229 O O . LEU A 1 147 ? -9.921 2.673 9.927 1.00 94.56 147 LEU A O 1
ATOM 1233 N N . PHE A 1 148 ? -9.184 4.129 11.462 1.00 94.38 148 PHE A N 1
ATOM 1234 C CA . PHE A 1 148 ? -9.797 5.275 10.794 1.00 94.38 148 PHE A CA 1
ATOM 1235 C C . PHE A 1 148 ? -9.197 5.531 9.412 1.00 94.38 148 PHE A C 1
ATOM 1237 O O . PHE A 1 148 ? -9.941 5.826 8.478 1.00 94.38 148 PHE A O 1
ATOM 1244 N N . PHE A 1 149 ? -7.881 5.358 9.259 1.00 93.56 149 PHE A N 1
ATOM 1245 C CA . PHE A 1 149 ? -7.222 5.426 7.958 1.00 93.56 149 PHE A CA 1
ATOM 1246 C C . PHE A 1 149 ? -7.774 4.366 6.995 1.00 93.56 149 PHE A C 1
ATOM 1248 O O . PHE A 1 149 ? -8.242 4.717 5.915 1.00 93.56 149 PHE A O 1
ATOM 1255 N N . TYR A 1 150 ? -7.819 3.098 7.412 1.00 95.25 150 TYR A N 1
ATOM 1256 C CA . TYR A 1 150 ? -8.356 1.998 6.609 1.00 95.25 150 TYR A CA 1
ATOM 1257 C C . TYR A 1 150 ? -9.821 2.227 6.205 1.00 95.25 150 TYR A C 1
ATOM 1259 O O . TYR A 1 150 ? -10.168 2.119 5.031 1.00 95.25 150 TYR A O 1
ATOM 1267 N N . LEU A 1 151 ? -10.687 2.603 7.154 1.00 95.69 151 LEU A N 1
ATOM 1268 C CA . LEU A 1 151 ? -12.104 2.854 6.878 1.00 95.69 151 LEU A CA 1
ATOM 1269 C C . LEU A 1 151 ? -12.316 4.025 5.917 1.00 95.69 151 LEU A C 1
ATOM 1271 O O . LEU A 1 151 ? -13.203 3.956 5.068 1.00 95.69 151 LEU A O 1
ATOM 1275 N N . ARG A 1 152 ? -11.500 5.081 6.027 1.00 95.69 152 ARG A N 1
ATOM 1276 C CA . ARG A 1 152 ? -11.525 6.201 5.084 1.00 95.69 152 ARG A CA 1
ATOM 1277 C C . ARG A 1 152 ? -11.203 5.725 3.668 1.00 95.69 152 ARG A C 1
ATOM 1279 O O . ARG A 1 152 ? -11.940 6.063 2.751 1.00 95.69 152 ARG A O 1
ATOM 1286 N N . LEU A 1 153 ? -10.158 4.912 3.498 1.00 95.31 153 LEU A N 1
ATOM 1287 C CA . LEU A 1 153 ? -9.788 4.372 2.186 1.00 95.31 153 LEU A CA 1
ATOM 1288 C C . LEU A 1 153 ? -10.882 3.476 1.594 1.00 95.31 153 LEU A C 1
ATOM 1290 O O . LEU A 1 153 ? -11.195 3.587 0.413 1.00 95.31 153 LEU A O 1
ATOM 1294 N N . VAL A 1 154 ? -11.511 2.631 2.416 1.00 94.56 154 VAL A N 1
ATOM 1295 C CA . VAL A 1 154 ? -12.663 1.818 1.990 1.00 94.56 154 VAL A CA 1
ATOM 1296 C C . VAL A 1 154 ? -13.828 2.699 1.527 1.00 94.56 154 VAL A C 1
ATOM 1298 O O . VAL A 1 154 ? -14.497 2.357 0.553 1.00 94.56 154 VAL A O 1
ATOM 1301 N N . ASP A 1 155 ? -14.094 3.814 2.212 1.00 94.88 155 ASP A N 1
ATOM 1302 C CA . ASP A 1 155 ? -15.155 4.749 1.825 1.00 94.88 155 ASP A CA 1
ATOM 1303 C C . ASP A 1 155 ? -14.848 5.477 0.512 1.00 94.88 155 ASP A C 1
ATOM 1305 O O . ASP A 1 155 ? -15.730 5.581 -0.338 1.00 94.88 155 ASP A O 1
ATOM 1309 N N . GLU A 1 156 ? -13.609 5.941 0.338 1.00 92.69 156 GLU A N 1
ATOM 1310 C CA . GLU A 1 156 ? -13.139 6.609 -0.882 1.00 92.69 156 GLU A CA 1
ATOM 1311 C C . GLU A 1 156 ? -13.220 5.677 -2.097 1.00 92.69 156 GLU A C 1
ATOM 1313 O O . GLU A 1 156 ? -13.890 6.011 -3.072 1.00 92.69 156 GLU A O 1
ATOM 1318 N N . LEU A 1 157 ? -12.660 4.466 -2.010 1.00 90.38 157 LEU A N 1
ATOM 1319 C CA . LEU A 1 157 ? -12.673 3.507 -3.123 1.00 90.38 157 LEU A CA 1
ATOM 1320 C C . LEU A 1 157 ? -14.094 3.066 -3.508 1.00 90.38 157 LEU A C 1
ATOM 1322 O O . LEU A 1 157 ? -14.382 2.825 -4.679 1.00 90.38 157 LEU A O 1
ATOM 1326 N N . LYS A 1 158 ? -15.014 2.981 -2.536 1.00 87.50 158 LYS A N 1
ATOM 1327 C CA . LYS A 1 158 ? -16.426 2.691 -2.824 1.00 87.50 158 LYS A CA 1
ATOM 1328 C C . LYS A 1 158 ? -17.132 3.841 -3.529 1.00 87.50 158 LYS A C 1
ATOM 1330 O O . LYS A 1 158 ? -18.030 3.568 -4.311 1.00 87.50 158 LYS A O 1
ATOM 1335 N N . LYS A 1 159 ? -16.765 5.094 -3.251 1.00 79.69 159 LYS A N 1
ATOM 1336 C CA . LYS A 1 159 ? -17.324 6.275 -3.931 1.00 79.69 159 LYS A CA 1
ATOM 1337 C C . LYS A 1 159 ? -16.801 6.413 -5.358 1.00 79.69 159 LYS A C 1
ATOM 1339 O O . LYS A 1 159 ? -17.565 6.800 -6.224 1.00 79.69 159 LYS A O 1
ATOM 1344 N N . GLU A 1 160 ? -15.543 6.051 -5.593 1.00 65.12 160 GLU A N 1
ATOM 1345 C CA . GLU A 1 160 ? -14.918 6.035 -6.926 1.00 65.12 160 GLU A CA 1
ATOM 1346 C C . GLU A 1 160 ? -15.470 4.914 -7.837 1.00 65.12 160 GLU A C 1
ATOM 1348 O O . GLU A 1 160 ? -15.193 4.897 -9.030 1.00 65.12 160 GLU A O 1
ATOM 1353 N N . SER A 1 161 ? -16.258 3.977 -7.289 1.00 58.38 161 SER A N 1
ATOM 1354 C CA . SER A 1 161 ? -16.896 2.877 -8.031 1.00 58.38 161 SER A CA 1
ATOM 1355 C C . SER A 1 161 ? -18.303 3.213 -8.574 1.00 58.38 161 SER A C 1
ATOM 1357 O O . SER A 1 161 ? -19.012 2.288 -8.975 1.00 58.38 161 SER A O 1
ATOM 1359 N N . PHE A 1 162 ? -18.724 4.488 -8.552 1.00 32.09 162 PHE A N 1
ATOM 1360 C CA . PHE A 1 162 ? -20.035 4.971 -9.023 1.00 32.09 162 PHE A CA 1
ATOM 1361 C C . PHE A 1 162 ? -19.909 6.045 -10.102 1.00 32.09 162 PHE A C 1
ATOM 1363 O O . PHE A 1 162 ? -19.081 6.965 -9.918 1.00 32.09 162 PHE A 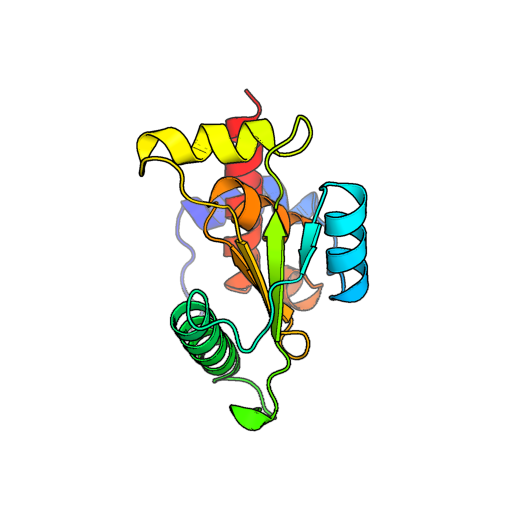O 1
#

Radius of gyration: 17.15 Å; chains: 1; bounding box: 43×28×50 Å